Protein AF-A0A4R2JDY3-F1 (afdb_monomer)

Foldseek 3Di:
DADPVRDDDLAPDDVQFGFRDQAPVNFWTFTWGDDPFWIKGFTAGPVGNPDTPWIFTQGGDDPVRVVQSSVQSNPDRPDPPDDTPDTQATPPPRDGDDD

Secondary structure (DSSP, 8-state):
---TTS---SSEEETTEEEEEE-TTSSEEEEEEEETTEEEEEEEETT-TT---EEEEEE--SHHHHHHHHHHHHHS---TT---TT-SEETTT--B---

pLDDT: mean 92.05, std 12.14, range [33.56, 98.5]

Nearest PDB structures (foldseek):
  6zg6-assembly1_A  TM=7.168E-01  e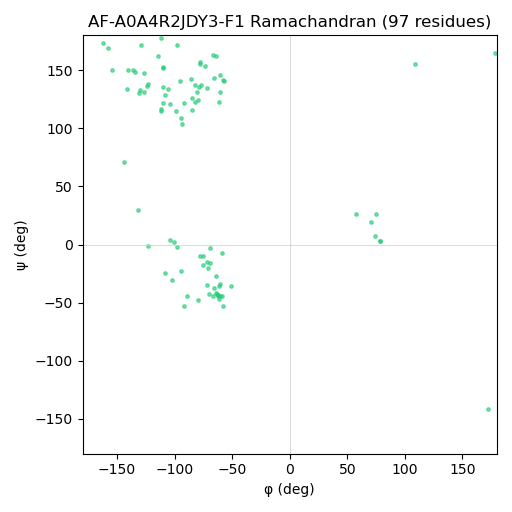=5.699E+00  Saccharomyces cerevisiae S288C
  4bzk-assembly1_A  TM=7.168E-01  e=5.699E+00  Saccharomyces cerevisiae
  4bzj-assembly1_C  TM=7.168E-01  e=5.699E+00  Saccharomyces cerevisiae

Organism: NCBI:txid1213861

Radius of gyration: 13.1 Å; Cα contacts (8 Å, |Δi|>4): 194; chains: 1; bounding box: 30×28×39 Å

Structure (mmCIF, N/CA/C/O backbone):
data_AF-A0A4R2JDY3-F1
#
_entry.id   AF-A0A4R2JDY3-F1
#
loop_
_atom_site.group_PDB
_atom_site.id
_atom_site.type_symbol
_atom_site.label_atom_id
_atom_site.label_alt_id
_atom_site.label_comp_id
_atom_site.label_asym_id
_atom_site.label_entity_id
_atom_site.label_seq_id
_atom_site.pdbx_PDB_ins_code
_atom_site.Cartn_x
_atom_site.Cartn_y
_atom_site.Cartn_z
_atom_site.occupancy
_atom_site.B_iso_or_equiv
_atom_site.auth_seq_id
_atom_site.auth_comp_id
_atom_site.auth_asym_id
_atom_site.auth_atom_id
_atom_site.pdbx_PDB_model_num
ATOM 1 N N . MET A 1 1 ? 3.031 15.584 11.011 1.00 50.09 1 MET A N 1
ATOM 2 C CA . MET A 1 1 ? 2.537 14.957 12.255 1.00 50.09 1 MET A CA 1
ATOM 3 C C . MET A 1 1 ? 3.768 14.711 13.111 1.00 50.09 1 MET A C 1
ATOM 5 O O . MET A 1 1 ? 4.670 14.029 12.645 1.00 50.09 1 MET A O 1
ATOM 9 N N . THR A 1 2 ? 3.885 15.385 14.250 1.00 33.56 2 THR A N 1
ATOM 10 C CA . THR A 1 2 ? 5.126 15.443 15.042 1.00 33.56 2 THR A CA 1
ATOM 11 C C . THR A 1 2 ? 4.928 14.609 16.298 1.00 33.56 2 THR A C 1
ATOM 13 O O . THR A 1 2 ? 3.930 14.814 16.991 1.00 33.56 2 THR A O 1
ATOM 16 N N . THR A 1 3 ? 5.834 13.678 16.599 1.00 51.38 3 THR A N 1
ATOM 17 C CA . THR A 1 3 ? 5.871 13.068 17.931 1.00 51.38 3 THR A CA 1
ATOM 18 C C . THR A 1 3 ? 6.546 14.026 18.909 1.00 51.38 3 THR A C 1
ATOM 20 O O . THR A 1 3 ? 7.305 14.916 18.525 1.00 51.38 3 THR A O 1
ATOM 23 N N . THR A 1 4 ? 6.221 13.879 20.190 1.00 53.75 4 THR A N 1
ATOM 24 C CA . THR A 1 4 ? 6.584 14.782 21.298 1.00 53.75 4 THR A CA 1
ATOM 25 C C . THR A 1 4 ? 8.101 14.972 21.498 1.00 53.75 4 THR A C 1
ATOM 27 O O . THR A 1 4 ? 8.515 15.828 22.271 1.00 53.75 4 THR A O 1
ATOM 30 N N . ASP A 1 5 ? 8.935 14.214 20.788 1.00 72.81 5 ASP A N 1
ATOM 31 C CA . ASP A 1 5 ? 10.401 14.242 20.820 1.00 72.81 5 ASP A CA 1
ATOM 32 C C . ASP A 1 5 ? 11.048 14.937 19.604 1.00 72.81 5 ASP A C 1
ATOM 34 O O . ASP A 1 5 ? 12.272 14.960 19.480 1.00 72.81 5 ASP A O 1
ATOM 38 N N . GLY A 1 6 ? 10.251 15.507 18.694 1.00 57.50 6 GLY A N 1
ATOM 39 C CA . GLY A 1 6 ? 10.758 16.184 17.499 1.00 57.50 6 GLY A CA 1
ATOM 40 C C . GLY A 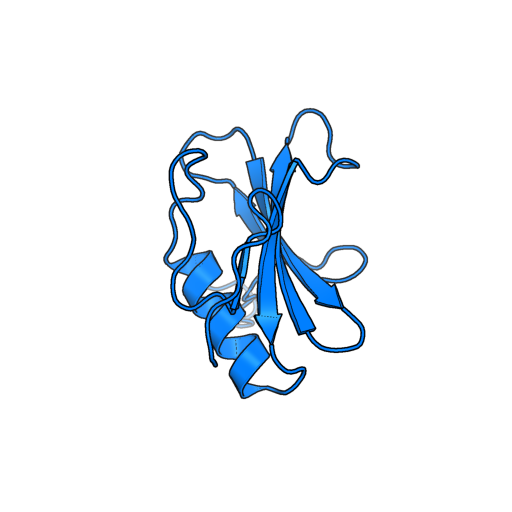1 6 ? 11.184 15.242 16.371 1.00 57.50 6 GLY A C 1
ATOM 41 O O . GLY A 1 6 ? 11.627 15.726 15.329 1.00 57.50 6 GLY A O 1
ATOM 42 N N . THR A 1 7 ? 11.009 13.923 16.517 1.00 59.59 7 THR A N 1
ATOM 43 C CA . THR A 1 7 ? 11.093 13.022 15.364 1.00 59.59 7 THR A CA 1
ATOM 44 C C . THR A 1 7 ? 9.795 13.077 14.556 1.00 59.59 7 THR A C 1
ATOM 46 O O . THR A 1 7 ? 8.682 13.119 15.079 1.00 59.59 7 THR A O 1
ATOM 49 N N . MET A 1 8 ? 9.923 13.150 13.232 1.00 59.56 8 MET A N 1
ATOM 50 C CA . MET A 1 8 ? 8.785 13.006 12.332 1.00 59.56 8 MET A CA 1
ATOM 51 C C . MET A 1 8 ? 8.725 11.548 11.896 1.00 59.56 8 MET A C 1
ATOM 53 O O . MET A 1 8 ? 9.574 11.087 11.134 1.00 59.56 8 MET A O 1
ATOM 57 N N . THR A 1 9 ? 7.729 10.814 12.380 1.00 69.44 9 THR A N 1
ATOM 58 C CA . THR A 1 9 ? 7.463 9.455 11.910 1.00 69.44 9 THR A CA 1
ATOM 59 C C . THR A 1 9 ? 6.593 9.527 10.657 1.00 69.44 9 THR A C 1
ATOM 61 O O . THR A 1 9 ? 5.470 10.023 10.675 1.00 69.44 9 THR A O 1
ATOM 64 N N . ILE A 1 10 ? 7.140 9.067 9.530 1.00 80.00 10 ILE A N 1
ATOM 65 C CA . ILE A 1 10 ? 6.436 9.006 8.234 1.00 80.00 10 ILE A CA 1
ATOM 66 C C . ILE A 1 10 ? 5.464 7.816 8.138 1.00 80.00 10 ILE A C 1
ATOM 68 O O . ILE A 1 10 ? 4.668 7.750 7.203 1.00 80.00 10 ILE A O 1
ATOM 72 N N . GLY A 1 11 ? 5.533 6.901 9.109 1.00 89.12 11 GLY A N 1
ATOM 73 C CA . GLY A 1 11 ? 4.686 5.726 9.296 1.00 89.12 11 GLY A CA 1
ATOM 74 C C . GLY A 1 11 ? 5.136 4.925 10.527 1.00 89.12 11 GLY A C 1
ATOM 75 O O . GLY A 1 11 ? 6.236 5.133 11.046 1.00 89.12 11 GLY A O 1
ATOM 76 N N . THR A 1 12 ? 4.294 4.013 11.009 1.00 93.31 12 THR A N 1
ATOM 77 C CA . THR A 1 12 ? 4.618 3.060 12.082 1.00 93.31 12 THR A CA 1
ATOM 78 C C . THR A 1 12 ? 5.303 1.828 11.485 1.00 93.31 12 THR A C 1
ATOM 80 O O . THR A 1 12 ? 4.728 1.226 10.584 1.00 93.31 12 THR A O 1
ATOM 83 N N . PRO A 1 13 ? 6.494 1.409 11.946 1.00 94.25 13 PRO A N 1
ATOM 84 C CA . PRO A 1 13 ? 7.150 0.210 11.421 1.00 94.25 13 PRO A CA 1
ATOM 85 C C . PRO A 1 13 ? 6.279 -1.052 11.540 1.00 94.25 13 PRO A C 1
ATOM 87 O O . PRO A 1 13 ? 5.616 -1.264 12.557 1.00 94.25 13 PRO A O 1
ATOM 90 N N . THR A 1 14 ? 6.317 -1.902 10.517 1.00 92.06 14 THR A N 1
ATOM 91 C CA . THR A 1 14 ? 5.696 -3.235 10.475 1.00 92.06 14 THR A CA 1
ATOM 92 C C . THR A 1 14 ? 6.725 -4.269 10.028 1.00 92.06 14 THR A C 1
ATOM 94 O O . THR A 1 14 ? 7.822 -3.915 9.592 1.00 92.06 14 THR A O 1
ATOM 97 N N . ASP A 1 15 ? 6.378 -5.556 10.090 1.00 90.75 15 ASP A N 1
ATOM 98 C CA . ASP A 1 15 ? 7.204 -6.571 9.437 1.00 90.75 15 ASP A CA 1
ATOM 99 C C . ASP A 1 15 ? 7.237 -6.304 7.922 1.00 90.75 15 ASP A C 1
ATOM 101 O O . ASP A 1 15 ? 6.196 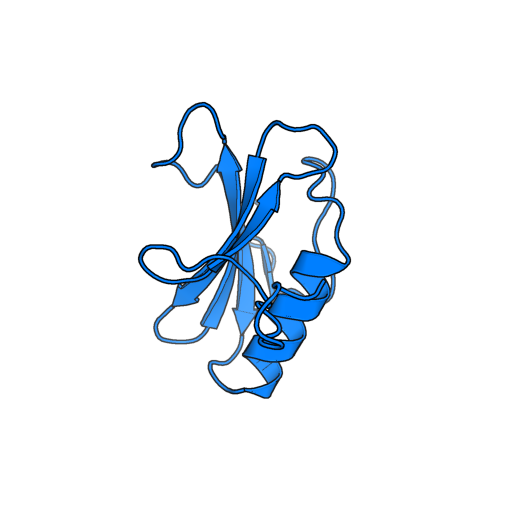-6.161 7.277 1.00 90.75 15 ASP A O 1
ATOM 105 N N . GLY A 1 16 ? 8.439 -6.127 7.375 1.00 91.50 16 GLY A N 1
ATOM 106 C CA . GLY A 1 16 ? 8.658 -5.817 5.961 1.00 91.50 16 GLY A CA 1
ATOM 107 C C . GLY A 1 16 ? 8.319 -4.392 5.498 1.00 91.50 16 GLY A C 1
ATOM 108 O O . GLY A 1 16 ? 8.369 -4.148 4.291 1.00 91.50 16 GLY A O 1
ATOM 109 N N . GLY A 1 17 ? 7.990 -3.437 6.380 1.00 95.19 17 GLY A N 1
ATOM 110 C CA . GLY A 1 17 ? 7.645 -2.089 5.917 1.00 95.19 17 GLY A CA 1
ATOM 111 C C . GLY A 1 17 ? 7.109 -1.111 6.962 1.00 95.19 17 GLY A C 1
ATOM 112 O O . GLY A 1 17 ? 7.600 -1.049 8.090 1.00 95.19 17 GLY A O 1
ATOM 113 N N . TRP A 1 18 ? 6.126 -0.305 6.552 1.00 96.81 18 TRP A N 1
ATOM 114 C CA . TRP A 1 18 ? 5.531 0.753 7.368 1.00 96.81 18 TRP A CA 1
ATOM 115 C C . TRP A 1 18 ? 4.025 0.854 7.171 1.00 96.81 18 TRP A C 1
ATOM 117 O O . TRP A 1 18 ? 3.537 0.960 6.051 1.00 96.81 18 TRP A O 1
ATOM 127 N N . ARG A 1 19 ? 3.295 0.959 8.272 1.00 96.81 19 ARG A N 1
ATOM 128 C CA . ARG A 1 19 ? 1.904 1.388 8.304 1.00 96.81 19 ARG A CA 1
ATOM 129 C C . ARG A 1 19 ? 1.808 2.897 8.220 1.00 96.81 19 ARG A C 1
ATOM 131 O O . ARG A 1 19 ? 2.368 3.600 9.057 1.00 96.81 19 ARG A O 1
ATOM 138 N N . ILE A 1 20 ? 1.071 3.393 7.239 1.00 96.69 20 ILE A N 1
ATOM 139 C CA . ILE A 1 20 ? 0.956 4.828 6.977 1.00 96.69 20 ILE A CA 1
ATOM 140 C C . ILE A 1 20 ? -0.240 5.406 7.716 1.00 96.69 20 ILE A C 1
ATOM 142 O O . ILE A 1 20 ? -0.104 6.370 8.468 1.00 96.69 20 ILE A O 1
ATOM 146 N N . LYS A 1 21 ? -1.409 4.792 7.525 1.00 96.06 21 LYS A N 1
ATOM 147 C CA . LYS A 1 21 ? -2.662 5.210 8.153 1.00 96.06 21 LYS A CA 1
ATOM 148 C C . LYS A 1 21 ? -3.704 4.100 8.111 1.00 96.06 21 LYS A C 1
ATOM 150 O O . LYS A 1 21 ? -3.513 3.062 7.482 1.00 96.06 21 LYS A O 1
ATOM 155 N N . THR A 1 22 ? -4.817 4.345 8.785 1.00 97.44 22 THR A N 1
ATOM 156 C CA . THR A 1 22 ? -6.072 3.649 8.484 1.00 97.44 22 THR A CA 1
ATOM 157 C C . THR A 1 22 ? -6.761 4.411 7.354 1.00 97.44 22 THR A C 1
ATOM 159 O O . THR A 1 22 ? -6.666 5.638 7.328 1.00 97.44 22 THR A O 1
ATOM 162 N N . ASN A 1 23 ? -7.402 3.712 6.417 1.00 96.75 23 ASN A N 1
ATOM 163 C CA . ASN A 1 23 ? -8.188 4.366 5.373 1.00 96.75 23 ASN A CA 1
ATOM 164 C C . ASN A 1 23 ? -9.387 5.123 5.965 1.00 96.75 23 ASN A C 1
ATOM 166 O O . ASN A 1 23 ? -9.810 4.854 7.091 1.00 96.75 23 ASN A O 1
ATOM 170 N N . ASP A 1 24 ? -9.964 6.040 5.193 1.00 96.25 24 ASP A N 1
ATOM 171 C CA . ASP A 1 24 ? -11.010 6.944 5.696 1.00 96.25 24 ASP A CA 1
ATOM 172 C C . ASP A 1 24 ? -12.288 6.199 6.123 1.00 96.25 24 ASP A C 1
ATOM 174 O O . ASP A 1 24 ? -12.998 6.620 7.035 1.00 96.25 24 ASP A O 1
ATOM 178 N N . ALA A 1 25 ? -12.547 5.035 5.520 1.00 95.81 25 ALA A N 1
ATOM 179 C CA . ALA A 1 25 ? -13.647 4.150 5.897 1.00 95.81 25 ALA A CA 1
ATOM 180 C C . ALA A 1 25 ? -13.400 3.359 7.199 1.00 95.81 25 ALA A C 1
ATOM 182 O O . ALA A 1 25 ? -14.309 2.684 7.679 1.00 95.81 25 ALA A O 1
ATOM 183 N N . GLY A 1 26 ? -12.186 3.379 7.757 1.00 97.31 26 GLY A N 1
ATOM 184 C CA . GLY A 1 26 ? -11.856 2.673 8.996 1.00 97.31 26 GLY A CA 1
ATOM 185 C C . GLY A 1 26 ? -11.807 1.147 8.868 1.00 97.31 26 GLY A C 1
ATOM 186 O O . GLY A 1 26 ? -11.936 0.449 9.869 1.00 97.31 26 GLY A O 1
ATOM 187 N N . THR A 1 27 ? -11.662 0.610 7.655 1.00 97.69 27 THR A N 1
ATOM 188 C CA . THR A 1 27 ? -11.757 -0.838 7.383 1.00 97.69 27 THR A CA 1
ATOM 189 C C . THR A 1 27 ? -10.417 -1.485 7.056 1.00 97.69 27 THR A C 1
ATOM 191 O O . THR A 1 27 ? -10.258 -2.691 7.257 1.00 97.69 27 THR A O 1
ATOM 194 N N . HIS A 1 28 ? -9.456 -0.700 6.567 1.00 98.12 28 HIS A N 1
ATOM 195 C CA . HIS A 1 28 ? -8.164 -1.189 6.099 1.00 98.12 28 HIS A CA 1
ATOM 196 C C . HIS A 1 28 ? -7.023 -0.329 6.623 1.00 98.12 28 HIS A C 1
ATOM 198 O O . HIS A 1 28 ? -7.144 0.888 6.763 1.00 98.12 28 HIS A O 1
ATOM 204 N N . TYR A 1 29 ? -5.884 -0.968 6.842 1.00 97.50 29 TYR A N 1
ATOM 205 C CA . TYR A 1 29 ? -4.614 -0.271 6.932 1.00 97.50 29 TYR A CA 1
ATOM 206 C C . TYR A 1 29 ? -4.066 -0.010 5.532 1.00 97.50 29 TYR A C 1
ATOM 208 O O . TYR A 1 29 ? -4.114 -0.892 4.674 1.00 97.50 29 TYR A O 1
ATOM 216 N N . VAL A 1 30 ? -3.540 1.196 5.327 1.00 97.88 30 VAL A N 1
ATOM 217 C CA . VAL A 1 30 ? -2.705 1.552 4.180 1.00 97.88 30 VAL A CA 1
ATOM 218 C C . VAL A 1 30 ? -1.260 1.352 4.620 1.00 97.88 30 VAL A C 1
ATOM 220 O O . VAL A 1 30 ? -0.722 2.164 5.379 1.00 97.88 30 VAL A O 1
ATOM 223 N N . ASP A 1 31 ? -0.646 0.260 4.176 1.00 97.56 31 ASP A N 1
ATOM 224 C CA . ASP A 1 31 ? 0.740 -0.077 4.504 1.00 97.56 31 ASP A CA 1
ATOM 225 C C . ASP A 1 31 ? 1.629 0.064 3.253 1.00 97.56 31 ASP A C 1
ATOM 227 O O . ASP A 1 31 ? 1.173 -0.080 2.118 1.00 97.56 31 ASP A O 1
ATOM 231 N N . ILE A 1 32 ? 2.916 0.342 3.453 1.00 97.81 32 ILE A N 1
ATOM 232 C CA . ILE A 1 32 ? 3.963 0.271 2.434 1.00 97.81 32 ILE A CA 1
ATOM 233 C C . ILE A 1 32 ? 4.872 -0.898 2.773 1.00 97.81 32 ILE A C 1
ATOM 235 O O . ILE A 1 32 ? 5.491 -0.896 3.833 1.00 97.81 32 ILE A O 1
ATOM 239 N N . LEU A 1 33 ? 5.007 -1.858 1.861 1.00 97.25 33 LEU A N 1
ATOM 240 C CA . LEU A 1 33 ? 5.928 -2.984 2.000 1.00 97.25 33 LEU A CA 1
ATOM 241 C C . LEU A 1 33 ? 7.141 -2.816 1.086 1.00 97.25 33 LEU A C 1
ATOM 243 O O . LEU A 1 33 ? 7.008 -2.521 -0.107 1.00 97.25 33 LEU A O 1
ATOM 247 N N . ALA A 1 34 ? 8.326 -3.050 1.644 1.00 97.06 34 ALA A N 1
ATOM 248 C CA . ALA A 1 34 ? 9.570 -3.144 0.901 1.00 97.06 34 ALA A CA 1
ATOM 249 C C . ALA A 1 34 ? 9.717 -4.552 0.312 1.00 97.06 34 ALA A C 1
ATOM 251 O O . ALA A 1 34 ? 9.697 -5.553 1.024 1.00 97.06 34 ALA A O 1
ATOM 252 N N . MET A 1 35 ? 9.869 -4.628 -1.006 1.00 96.00 35 MET A N 1
ATOM 253 C CA . MET A 1 35 ? 10.103 -5.869 -1.744 1.00 96.00 35 MET A CA 1
ATOM 254 C C . MET A 1 35 ? 11.495 -5.829 -2.365 1.00 96.00 35 MET A C 1
ATOM 256 O O . MET A 1 35 ? 12.046 -4.755 -2.555 1.00 96.00 35 MET A O 1
ATOM 260 N N . ILE A 1 36 ? 12.042 -6.978 -2.763 1.00 94.75 36 ILE A N 1
ATOM 261 C CA . ILE A 1 36 ? 13.428 -7.088 -3.265 1.00 94.75 36 ILE A CA 1
ATOM 262 C C . ILE A 1 36 ? 13.761 -6.068 -4.377 1.00 94.75 36 ILE A C 1
ATOM 264 O O . ILE A 1 36 ? 14.876 -5.559 -4.419 1.00 94.75 36 ILE A O 1
ATOM 268 N N . TYR A 1 37 ? 12.808 -5.748 -5.262 1.00 94.12 37 TYR A N 1
ATOM 269 C CA . TYR A 1 37 ? 13.037 -4.870 -6.424 1.00 94.12 37 TYR A CA 1
ATOM 270 C C . TYR A 1 37 ? 12.128 -3.640 -6.489 1.00 94.12 37 TYR A C 1
ATOM 272 O O . TYR A 1 37 ? 12.188 -2.879 -7.455 1.00 94.12 37 TYR A O 1
ATOM 280 N N . ASN A 1 38 ? 11.211 -3.488 -5.534 1.00 97.06 38 ASN A N 1
ATOM 281 C CA . ASN A 1 38 ? 10.120 -2.530 -5.657 1.00 97.06 38 ASN A CA 1
ATOM 282 C C . ASN A 1 38 ? 9.553 -2.147 -4.281 1.00 97.06 38 ASN A C 1
ATOM 284 O O . ASN A 1 38 ? 9.845 -2.808 -3.284 1.00 97.06 38 ASN A O 1
ATOM 288 N N . TYR A 1 39 ? 8.705 -1.126 -4.229 1.00 98.25 39 TYR A N 1
ATOM 289 C CA . TYR A 1 39 ? 7.851 -0.861 -3.065 1.00 98.25 39 TYR A CA 1
ATOM 290 C C . TYR A 1 39 ? 6.394 -1.143 -3.417 1.00 98.25 39 TYR A C 1
ATOM 292 O O . TYR A 1 39 ? 6.009 -1.070 -4.588 1.00 98.25 39 TYR A O 1
ATOM 300 N N . ARG A 1 40 ? 5.577 -1.521 -2.431 1.00 98.00 40 ARG A N 1
ATOM 301 C CA . ARG A 1 40 ? 4.139 -1.738 -2.631 1.00 98.00 40 ARG A CA 1
ATOM 302 C C . ARG A 1 40 ? 3.331 -0.942 -1.636 1.00 98.00 40 ARG A C 1
ATOM 304 O O . ARG A 1 40 ? 3.585 -1.076 -0.450 1.00 98.00 40 ARG A O 1
ATOM 311 N N . ILE A 1 41 ? 2.324 -0.218 -2.109 1.00 98.38 41 ILE A N 1
ATOM 312 C CA . ILE A 1 41 ? 1.199 0.162 -1.252 1.00 98.38 41 ILE A CA 1
ATOM 313 C C . ILE A 1 41 ? 0.277 -1.046 -1.181 1.00 98.38 41 ILE A C 1
ATOM 315 O O . IL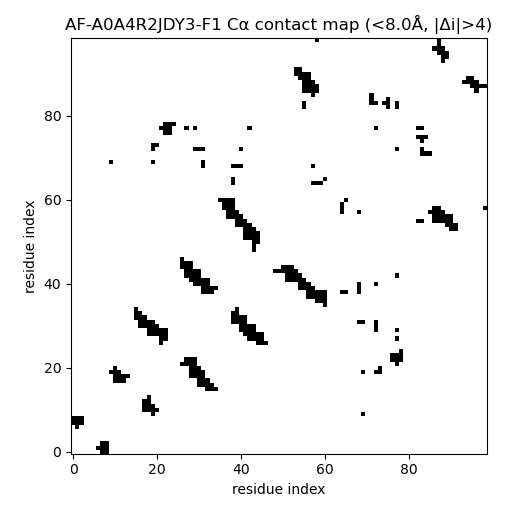E A 1 41 ? -0.042 -1.623 -2.221 1.00 98.38 41 ILE A O 1
ATOM 319 N N . VAL A 1 42 ? -0.132 -1.438 0.020 1.00 97.94 42 VAL A N 1
ATOM 320 C CA . VAL A 1 42 ? -1.048 -2.552 0.260 1.00 97.94 42 VAL A CA 1
ATOM 321 C C . VAL A 1 42 ? -2.226 -2.096 1.114 1.00 97.94 42 VAL A C 1
ATOM 323 O O . VAL A 1 42 ? -2.078 -1.230 1.978 1.00 97.94 42 VAL A O 1
ATOM 326 N N . LEU A 1 43 ? -3.389 -2.700 0.875 1.00 97.94 43 LEU A N 1
ATOM 327 C CA . LEU A 1 43 ? -4.525 -2.630 1.782 1.00 97.94 43 LEU A CA 1
ATOM 328 C C . LEU A 1 43 ? -4.653 -3.945 2.544 1.00 97.94 43 LEU A C 1
ATOM 330 O O . LEU A 1 43 ? -4.849 -5.013 1.954 1.00 97.94 43 LEU A O 1
ATOM 334 N N . THR A 1 44 ? -4.577 -3.828 3.864 1.00 96.81 44 THR A N 1
ATOM 335 C CA . THR A 1 44 ? -4.693 -4.935 4.814 1.00 96.81 44 THR A CA 1
ATOM 336 C C . THR A 1 44 ? -5.997 -4.757 5.596 1.00 96.81 44 THR A C 1
ATOM 338 O O . THR A 1 44 ? -6.120 -3.758 6.313 1.00 96.81 44 THR A O 1
ATOM 341 N N . PRO A 1 45 ? -6.983 -5.667 5.504 1.00 97.25 45 PRO A N 1
ATOM 342 C CA . PRO A 1 45 ? -8.207 -5.560 6.291 1.00 97.25 45 PRO A CA 1
ATOM 343 C C . PRO A 1 45 ? -7.892 -5.586 7.788 1.00 97.25 45 PRO A C 1
ATOM 345 O O . PRO A 1 45 ? -7.199 -6.482 8.269 1.00 97.25 45 PRO A O 1
ATOM 348 N N . ILE A 1 46 ? -8.445 -4.648 8.560 1.00 96.94 46 ILE A N 1
ATOM 349 C CA . ILE A 1 46 ? -8.202 -4.586 10.015 1.00 96.94 46 ILE A CA 1
ATOM 350 C C . ILE A 1 46 ? -8.699 -5.860 10.709 1.00 96.94 46 ILE A C 1
ATOM 352 O O . ILE A 1 46 ? -8.068 -6.356 11.640 1.00 96.94 46 ILE A O 1
ATOM 356 N N . ALA A 1 47 ? -9.808 -6.423 10.223 1.00 97.38 47 ALA A N 1
ATOM 357 C CA . ALA A 1 47 ? -10.376 -7.667 10.734 1.00 97.38 47 ALA A CA 1
ATOM 358 C C . ALA A 1 47 ? -9.516 -8.911 10.427 1.00 97.38 47 ALA A C 1
ATOM 360 O O . ALA A 1 47 ? -9.720 -9.954 11.045 1.00 97.38 47 ALA A O 1
ATOM 361 N N . ALA A 1 48 ? -8.568 -8.818 9.487 1.00 95.56 48 ALA A N 1
ATOM 362 C CA . ALA A 1 48 ? -7.712 -9.922 9.058 1.00 95.56 48 ALA A CA 1
ATOM 363 C C . ALA A 1 48 ? -6.285 -9.423 8.740 1.00 95.56 48 ALA A C 1
ATOM 365 O O . ALA A 1 48 ? -5.871 -9.426 7.580 1.00 95.56 48 ALA A O 1
ATOM 366 N N . PRO A 1 49 ? -5.497 -9.028 9.759 1.00 89.44 49 PRO A N 1
ATOM 367 C CA . PRO A 1 49 ? -4.235 -8.301 9.582 1.00 89.44 49 PRO A CA 1
ATOM 368 C C . PRO A 1 49 ? -3.091 -9.118 8.959 1.00 89.44 49 PRO A C 1
ATOM 370 O O . PRO A 1 49 ? -2.005 -8.587 8.750 1.00 89.44 49 PRO A O 1
ATOM 373 N N . LEU A 1 50 ? -3.315 -10.406 8.687 1.00 89.38 50 LEU A N 1
ATOM 374 C CA . LEU A 1 50 ? -2.369 -11.291 8.001 1.00 89.38 50 LEU A CA 1
ATOM 375 C C . LEU A 1 50 ? -2.666 -11.432 6.500 1.00 89.38 50 LEU A C 1
ATOM 377 O O . LEU A 1 50 ? -1.948 -12.148 5.805 1.00 89.38 50 LEU A O 1
ATOM 381 N N . LEU A 1 51 ? -3.730 -10.797 6.002 1.00 93.56 51 LEU A N 1
ATOM 382 C CA . LEU A 1 51 ? -4.143 -10.871 4.605 1.00 93.56 51 LEU A CA 1
ATOM 383 C C . LEU A 1 51 ? -3.908 -9.539 3.900 1.00 93.56 51 LEU A C 1
ATOM 385 O O . LEU A 1 51 ? -4.266 -8.482 4.408 1.00 93.56 51 LEU A O 1
ATOM 389 N N . ILE A 1 52 ? -3.360 -9.615 2.691 1.00 93.62 52 ILE A N 1
ATOM 390 C CA . ILE A 1 52 ? -3.299 -8.487 1.763 1.00 93.62 52 ILE A CA 1
ATOM 391 C C . ILE A 1 52 ? -4.447 -8.669 0.776 1.00 93.62 52 ILE A C 1
ATOM 393 O O . ILE A 1 52 ? -4.444 -9.635 0.014 1.00 93.62 52 ILE A O 1
ATOM 397 N N . ASP A 1 53 ? -5.419 -7.757 0.800 1.00 91.31 53 ASP A N 1
ATOM 398 C CA . ASP A 1 53 ? -6.53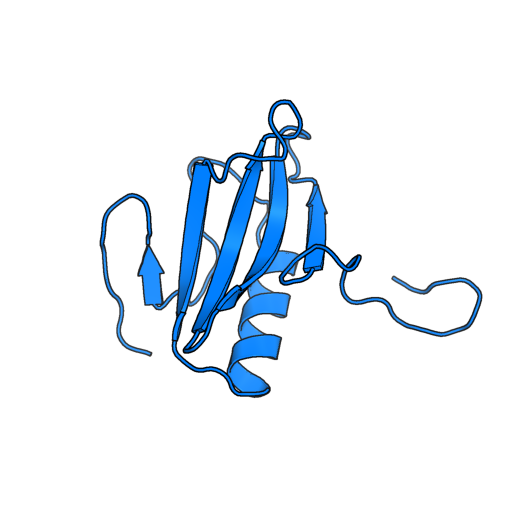6 -7.761 -0.155 1.00 91.31 53 ASP A CA 1
ATOM 399 C C . ASP A 1 53 ? -6.089 -7.157 -1.491 1.00 91.31 53 ASP A C 1
ATOM 401 O O . ASP A 1 53 ? -6.281 -7.720 -2.569 1.00 91.31 53 ASP A O 1
ATOM 405 N N . ARG A 1 54 ? -5.429 -5.996 -1.416 1.00 96.56 54 ARG A N 1
ATOM 406 C CA . ARG A 1 54 ? -5.047 -5.195 -2.584 1.00 96.56 54 ARG A CA 1
ATOM 407 C C . ARG A 1 54 ? -3.633 -4.678 -2.451 1.00 96.56 54 ARG A C 1
ATOM 409 O O . ARG A 1 54 ? -3.143 -4.443 -1.351 1.00 96.56 54 ARG A O 1
ATOM 416 N N . PHE A 1 55 ? -2.983 -4.494 -3.588 1.00 97.81 55 PHE A N 1
ATOM 417 C CA . PHE A 1 55 ? -1.655 -3.920 -3.680 1.00 97.81 55 PHE A CA 1
ATOM 418 C C . PHE A 1 55 ? -1.379 -3.247 -5.024 1.00 97.81 55 PHE A C 1
ATOM 420 O O . PHE A 1 55 ? -1.856 -3.698 -6.071 1.00 97.81 55 PHE A O 1
ATOM 427 N N . TRP A 1 56 ? -0.520 -2.232 -4.975 1.00 98.50 56 TRP A N 1
ATOM 428 C CA . TRP A 1 56 ? 0.021 -1.510 -6.122 1.00 98.50 56 TRP A CA 1
ATOM 429 C C . TRP A 1 56 ? 1.534 -1.397 -5.993 1.00 98.50 56 TRP A C 1
ATOM 431 O O . TRP A 1 56 ? 2.044 -1.016 -4.940 1.00 98.50 56 TRP A O 1
ATOM 441 N N . CYS A 1 57 ? 2.263 -1.744 -7.050 1.00 98.06 57 CYS A N 1
ATOM 442 C CA . CYS A 1 57 ? 3.722 -1.721 -7.065 1.00 98.06 57 CYS A CA 1
ATOM 443 C C . CYS A 1 57 ? 4.260 -0.420 -7.656 1.00 98.06 57 CYS A C 1
ATOM 445 O O . CYS A 1 57 ? 3.787 0.021 -8.698 1.00 98.06 57 CYS A O 1
ATOM 447 N N . TYR A 1 58 ? 5.331 0.088 -7.059 1.00 98.19 58 TYR A N 1
ATOM 448 C CA . TYR A 1 58 ? 6.160 1.186 -7.544 1.00 98.19 58 TYR A CA 1
ATOM 449 C C . TYR A 1 58 ? 7.519 0.599 -7.917 1.00 98.19 58 TYR A C 1
ATOM 451 O O . TYR A 1 58 ? 8.201 0.039 -7.056 1.00 98.19 58 TYR A O 1
ATOM 459 N N . ALA A 1 59 ? 7.864 0.637 -9.203 1.00 96.88 59 ALA A N 1
ATOM 460 C CA . AL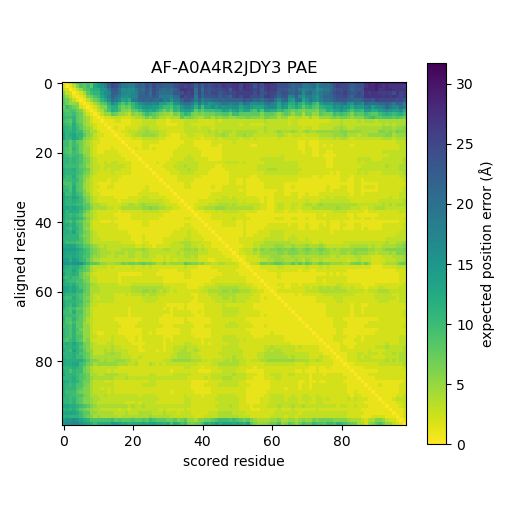A A 1 59 ? 9.076 0.033 -9.741 1.00 96.88 59 ALA A CA 1
ATOM 461 C C . ALA A 1 59 ? 10.318 0.827 -9.313 1.00 96.88 59 ALA A C 1
ATOM 463 O O . ALA A 1 59 ? 10.325 2.054 -9.398 1.00 96.88 59 ALA A O 1
ATOM 464 N N . GLY A 1 60 ? 11.360 0.112 -8.878 1.00 95.81 60 GLY A N 1
ATOM 465 C CA . GLY A 1 60 ? 12.578 0.696 -8.319 1.00 95.81 60 GLY A CA 1
ATOM 466 C C . GLY A 1 60 ? 12.695 0.477 -6.810 1.00 95.81 60 GLY A C 1
ATOM 467 O O . GLY A 1 60 ? 11.710 0.273 -6.104 1.00 95.81 60 GLY A O 1
ATOM 468 N N . HIS A 1 61 ? 13.924 0.499 -6.303 1.00 95.75 61 HIS A N 1
ATOM 469 C CA . HIS A 1 61 ? 14.214 0.300 -4.878 1.00 95.75 61 HIS A CA 1
ATOM 470 C C . HIS A 1 61 ? 15.165 1.378 -4.338 1.00 95.75 61 HIS A C 1
ATOM 472 O O . HIS A 1 61 ? 15.984 1.138 -3.454 1.00 95.75 61 HIS A O 1
ATOM 478 N N . ASP A 1 62 ? 15.099 2.568 -4.931 1.00 96.19 62 ASP A N 1
ATOM 479 C CA . ASP A 1 62 ? 15.877 3.729 -4.519 1.00 96.19 62 ASP A CA 1
ATOM 480 C C . ASP A 1 62 ? 15.064 4.667 -3.613 1.00 96.19 62 ASP A C 1
ATOM 482 O O . ASP A 1 62 ? 13.851 4.525 -3.426 1.00 96.19 62 ASP A O 1
ATOM 486 N N . LEU A 1 63 ? 15.752 5.661 -3.046 1.00 94.69 63 LEU A N 1
ATOM 487 C CA . LEU A 1 63 ? 15.134 6.652 -2.169 1.00 94.69 63 LEU A CA 1
ATOM 488 C C . LEU A 1 63 ? 14.033 7.455 -2.879 1.00 94.69 63 LEU A C 1
ATOM 490 O O . LEU A 1 63 ? 13.048 7.817 -2.241 1.00 94.69 63 LEU A O 1
ATOM 494 N N . GLN A 1 64 ? 14.162 7.727 -4.181 1.00 96.00 64 GLN A N 1
ATOM 495 C CA . GLN A 1 64 ? 13.129 8.460 -4.919 1.00 96.00 64 GLN A CA 1
ATOM 496 C C . GLN A 1 64 ? 11.837 7.650 -5.031 1.00 96.00 64 GLN A C 1
ATOM 498 O O . GLN A 1 64 ? 10.754 8.178 -4.782 1.00 96.00 64 GLN A O 1
ATOM 503 N N . THR A 1 65 ? 11.948 6.362 -5.349 1.00 96.88 65 THR A N 1
ATOM 504 C CA . THR A 1 65 ? 10.811 5.444 -5.428 1.00 96.88 65 THR A CA 1
ATOM 505 C C . THR A 1 65 ? 10.162 5.286 -4.061 1.00 96.88 65 THR A C 1
ATOM 507 O O . THR A 1 65 ? 8.935 5.338 -3.956 1.00 96.88 65 THR A O 1
ATOM 510 N N . LEU A 1 66 ? 10.967 5.175 -2.999 1.00 95.75 66 LEU A N 1
ATOM 511 C CA . LEU A 1 66 ? 10.467 5.141 -1.628 1.00 95.75 66 LEU A CA 1
ATOM 512 C C . LEU A 1 66 ? 9.647 6.397 -1.308 1.00 95.75 66 LEU A C 1
ATOM 514 O O . LEU A 1 66 ? 8.491 6.290 -0.907 1.00 95.75 66 LEU A O 1
ATOM 518 N N . LEU A 1 67 ? 10.213 7.586 -1.535 1.00 95.31 67 LEU A N 1
ATOM 519 C CA . LEU A 1 67 ? 9.544 8.859 -1.255 1.00 95.31 67 LEU A CA 1
ATOM 520 C C . LEU A 1 67 ? 8.251 9.020 -2.060 1.00 95.31 67 LEU A C 1
ATOM 522 O O . LEU A 1 67 ? 7.231 9.393 -1.483 1.00 95.31 67 LEU A O 1
ATOM 526 N N . ARG A 1 68 ? 8.259 8.689 -3.358 1.00 96.12 68 ARG A N 1
ATOM 527 C CA . ARG A 1 68 ? 7.051 8.714 -4.199 1.00 96.12 68 ARG A CA 1
ATOM 528 C C . ARG A 1 68 ? 5.969 7.788 -3.645 1.00 96.12 68 ARG A C 1
ATOM 530 O O . ARG A 1 68 ? 4.820 8.202 -3.527 1.00 96.12 68 ARG A O 1
ATOM 537 N N . THR A 1 69 ? 6.348 6.577 -3.235 1.00 97.75 69 THR A N 1
ATOM 538 C CA . THR A 1 69 ? 5.418 5.602 -2.644 1.00 97.75 69 THR A CA 1
ATOM 539 C C . THR A 1 69 ? 4.806 6.138 -1.345 1.00 97.75 69 THR A C 1
ATOM 541 O O . THR A 1 69 ? 3.596 6.045 -1.149 1.00 97.75 69 THR A O 1
ATOM 544 N N . PHE A 1 70 ? 5.614 6.753 -0.474 1.00 97.06 70 PHE A N 1
ATOM 545 C CA . PHE A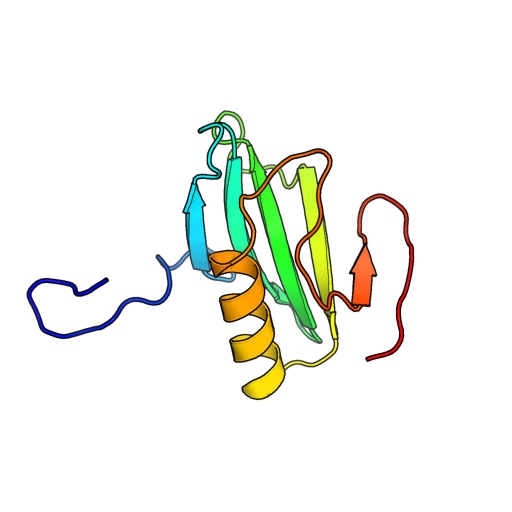 1 70 ? 5.131 7.392 0.756 1.00 97.06 70 PHE A CA 1
ATOM 546 C C . PHE A 1 70 ? 4.159 8.537 0.478 1.00 97.06 70 PHE A C 1
ATOM 548 O O . PHE A 1 70 ? 3.099 8.599 1.099 1.00 97.06 70 PHE A O 1
ATOM 555 N N . LEU A 1 71 ? 4.491 9.427 -0.457 1.00 96.25 71 LEU A N 1
ATOM 556 C CA . LEU A 1 71 ? 3.628 10.550 -0.817 1.00 96.25 71 LEU A CA 1
ATOM 557 C C . LEU A 1 71 ? 2.289 10.070 -1.384 1.00 96.25 71 LEU A C 1
ATOM 559 O O . LEU A 1 71 ? 1.245 10.561 -0.958 1.00 96.25 71 LEU A O 1
ATOM 563 N N . ALA A 1 72 ? 2.309 9.074 -2.270 1.00 97.81 72 ALA A N 1
ATOM 564 C CA . ALA A 1 72 ? 1.096 8.495 -2.833 1.00 97.81 72 ALA A CA 1
ATOM 565 C C . ALA A 1 72 ? 0.222 7.826 -1.756 1.00 97.81 72 ALA A C 1
ATOM 567 O O . ALA A 1 72 ? -0.987 8.047 -1.732 1.00 97.81 72 ALA A O 1
ATOM 568 N N . ALA A 1 73 ? 0.817 7.082 -0.817 1.00 97.44 73 ALA A N 1
ATOM 569 C CA . ALA A 1 73 ? 0.085 6.461 0.291 1.00 97.44 73 ALA A CA 1
ATOM 570 C C . ALA A 1 73 ? -0.528 7.485 1.259 1.00 97.44 73 ALA A C 1
ATOM 572 O O . ALA A 1 73 ? -1.627 7.277 1.771 1.00 97.44 73 ALA A O 1
ATOM 573 N N . HIS A 1 74 ? 0.171 8.594 1.520 1.00 95.50 74 HIS A N 1
ATOM 574 C CA . HIS A 1 74 ? -0.345 9.672 2.368 1.00 95.50 74 HIS A CA 1
ATOM 575 C C . HIS A 1 74 ? -1.487 10.433 1.692 1.00 95.50 74 HIS A C 1
ATOM 577 O O . HIS A 1 74 ? -2.492 10.717 2.348 1.00 95.50 74 HIS A O 1
ATOM 583 N N . ALA A 1 75 ? -1.348 10.737 0.399 1.00 96.06 75 ALA A N 1
ATOM 584 C CA . ALA A 1 75 ? -2.324 1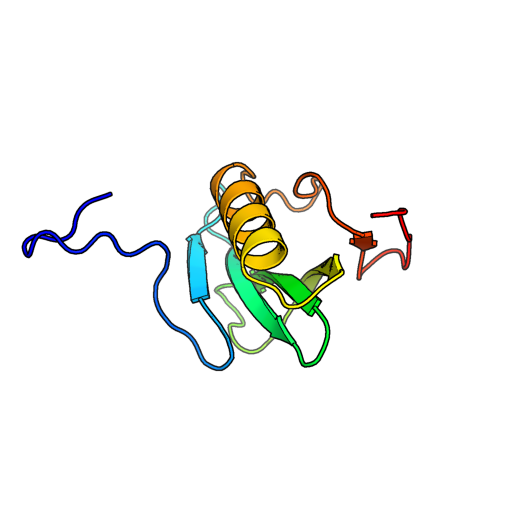1.507 -0.370 1.00 96.06 75 ALA A CA 1
ATOM 585 C C . ALA A 1 75 ? -3.612 10.728 -0.678 1.00 96.06 75 ALA A C 1
ATOM 587 O O . ALA A 1 75 ? -4.688 11.317 -0.702 1.00 96.06 75 ALA A O 1
ATOM 588 N N . TRP A 1 76 ? -3.512 9.420 -0.906 1.00 97.06 76 TRP A N 1
ATOM 589 C CA . TRP A 1 76 ? -4.654 8.577 -1.253 1.00 97.06 76 TRP A CA 1
ATOM 590 C C . TRP A 1 76 ? -5.528 8.250 -0.036 1.00 97.06 76 TRP A C 1
ATOM 592 O O . TRP A 1 76 ? -5.006 7.932 1.028 1.00 97.06 76 TRP A O 1
ATOM 602 N N . ASP A 1 77 ? -6.852 8.295 -0.170 1.00 95.31 77 ASP A N 1
ATOM 603 C CA . ASP A 1 77 ? -7.828 8.010 0.899 1.00 95.31 77 ASP A CA 1
ATOM 604 C C . ASP A 1 77 ? -7.926 6.520 1.290 1.00 95.31 77 ASP A C 1
ATOM 606 O O . ASP A 1 77 ? -8.452 6.179 2.353 1.00 95.31 77 ASP A O 1
ATOM 610 N N . GLY A 1 78 ? -7.385 5.620 0.464 1.00 95.56 78 GLY A N 1
ATOM 611 C CA . GLY A 1 78 ? -7.456 4.175 0.679 1.00 95.56 78 GLY A CA 1
ATOM 612 C C . GLY A 1 78 ? -8.832 3.579 0.362 1.00 95.56 78 GLY A C 1
ATOM 613 O O . GLY A 1 78 ? -9.206 2.564 0.964 1.00 95.56 78 GLY A O 1
ATOM 614 N N . ALA A 1 79 ? -9.607 4.215 -0.524 1.00 94.75 79 ALA A N 1
ATOM 615 C CA . ALA A 1 79 ? -10.893 3.704 -0.992 1.00 94.75 79 ALA A CA 1
ATOM 616 C C . ALA A 1 79 ? -10.741 2.404 -1.808 1.00 94.75 79 ALA A C 1
ATOM 618 O O . ALA A 1 79 ? -9.795 2.235 -2.573 1.00 94.75 79 ALA A O 1
ATOM 619 N N . LEU A 1 80 ? -11.685 1.465 -1.667 1.00 93.50 80 LEU A N 1
ATOM 620 C CA . LEU A 1 80 ? -11.608 0.146 -2.321 1.00 93.50 80 LEU A CA 1
ATOM 621 C C . LEU A 1 80 ? -11.931 0.176 -3.822 1.00 93.50 80 LEU A C 1
ATOM 623 O O . LEU A 1 80 ? -11.625 -0.774 -4.539 1.00 93.50 80 LEU A O 1
ATOM 627 N N . ASP A 1 81 ? -12.577 1.227 -4.300 1.00 93.56 81 ASP A N 1
ATOM 628 C CA . ASP A 1 81 ? -12.883 1.485 -5.708 1.00 93.56 81 ASP A CA 1
ATOM 629 C C . ASP A 1 81 ? -11.910 2.490 -6.348 1.00 93.56 81 ASP A C 1
ATOM 631 O O . ASP A 1 81 ? -12.041 2.807 -7.529 1.00 93.56 81 ASP A O 1
ATOM 635 N N . GLY A 1 82 ? -10.917 2.952 -5.583 1.00 94.25 82 GLY A N 1
ATOM 636 C CA . GLY A 1 82 ? -9.858 3.844 -6.031 1.00 94.25 82 GLY A CA 1
ATOM 637 C C . GLY A 1 82 ? -8.487 3.175 -6.064 1.00 94.25 82 GLY A C 1
ATOM 638 O O . GLY A 1 82 ? -8.299 2.016 -5.689 1.00 94.25 82 GLY A O 1
ATOM 639 N N . GLU A 1 83 ? -7.505 3.949 -6.511 1.00 97.38 83 GLU A N 1
ATOM 640 C CA . GLU A 1 83 ? -6.108 3.540 -6.598 1.00 97.38 83 GLU A CA 1
ATOM 641 C C . GLU A 1 83 ? -5.214 4.719 -6.189 1.00 97.38 83 GLU A C 1
ATOM 643 O O . GLU A 1 83 ? -5.582 5.875 -6.430 1.00 97.38 83 GLU A O 1
ATOM 648 N N . PRO A 1 84 ? -4.028 4.469 -5.611 1.00 97.50 84 PRO A N 1
ATOM 649 C CA . PRO A 1 84 ? -3.056 5.530 -5.389 1.00 97.50 84 PRO A CA 1
ATOM 650 C C . PRO A 1 84 ? -2.513 6.067 -6.729 1.00 97.50 84 PRO A C 1
ATOM 652 O O . PRO A 1 84 ? -2.642 5.428 -7.768 1.00 97.50 84 PRO A O 1
ATOM 655 N N . LEU A 1 85 ? -1.892 7.245 -6.732 1.00 96.94 85 LEU A N 1
ATOM 656 C CA . LEU A 1 85 ? -1.298 7.811 -7.953 1.00 96.94 85 LEU A CA 1
ATOM 657 C C . LEU A 1 85 ? 0.052 7.160 -8.296 1.00 96.94 85 LEU A C 1
ATOM 659 O O . LEU A 1 85 ? 0.736 6.650 -7.417 1.00 96.94 85 LEU A O 1
ATOM 663 N N . ASP A 1 86 ? 0.454 7.223 -9.568 1.00 95.69 86 ASP A N 1
ATOM 664 C CA . ASP A 1 86 ? 1.807 6.883 -10.056 1.00 95.69 86 ASP A CA 1
ATOM 665 C C . ASP A 1 86 ? 2.311 5.457 -9.760 1.00 95.69 86 ASP A C 1
ATOM 667 O O . ASP A 1 86 ? 3.521 5.205 -9.686 1.00 95.69 86 ASP A O 1
ATOM 671 N N . TRP A 1 87 ? 1.401 4.496 -9.594 1.00 98.00 87 TRP A N 1
ATOM 672 C CA . TRP A 1 87 ? 1.776 3.088 -9.526 1.00 98.00 87 TRP A CA 1
ATOM 673 C C . TRP A 1 87 ? 2.174 2.535 -10.903 1.00 98.00 87 TRP A C 1
ATOM 675 O O . TRP A 1 87 ? 1.674 2.965 -11.941 1.00 98.00 87 TRP A O 1
ATOM 685 N N . ASN A 1 88 ? 3.024 1.503 -10.903 1.00 98.12 88 ASN A N 1
ATOM 686 C CA . ASN A 1 88 ? 3.473 0.780 -12.100 1.00 98.12 88 ASN A CA 1
ATOM 687 C C . ASN A 1 88 ? 2.784 -0.568 -12.309 1.00 98.12 88 ASN A C 1
ATOM 689 O O . ASN A 1 88 ? 2.594 -0.972 -13.447 1.00 98.12 88 ASN A O 1
ATOM 693 N N . LYS A 1 89 ? 2.381 -1.266 -11.237 1.00 97.88 89 LYS A N 1
ATOM 694 C CA . LYS A 1 89 ? 1.561 -2.487 -11.345 1.00 97.88 89 LYS A CA 1
ATOM 695 C C . LYS A 1 89 ? 0.352 -2.456 -10.434 1.00 97.88 89 LYS A C 1
ATOM 697 O O . LYS A 1 89 ? 0.532 -2.260 -9.234 1.00 97.88 89 LYS A O 1
ATOM 702 N N . ASN A 1 90 ? -0.817 -2.804 -10.956 1.00 97.94 90 ASN A N 1
ATOM 703 C CA . ASN A 1 90 ? -1.981 -3.141 -10.145 1.00 97.94 90 ASN A CA 1
ATOM 704 C C . ASN A 1 90 ? -2.008 -4.660 -9.897 1.00 97.94 90 ASN A C 1
ATOM 706 O O . ASN A 1 90 ? -2.006 -5.472 -10.825 1.00 97.94 90 ASN A O 1
ATOM 710 N N . GLY A 1 91 ? -1.992 -5.059 -8.625 1.00 96.69 91 GLY A N 1
ATOM 711 C CA . GLY A 1 91 ? -1.969 -6.460 -8.210 1.00 96.69 91 GLY A CA 1
ATOM 712 C C . GLY A 1 91 ? -3.264 -7.237 -8.441 1.00 96.69 91 GLY A C 1
ATOM 713 O O . GLY A 1 91 ? -3.228 -8.463 -8.468 1.00 96.69 91 GLY A O 1
ATOM 714 N N . GLN A 1 92 ? -4.389 -6.539 -8.590 1.00 95.56 92 GLN A N 1
ATOM 715 C CA . GLN A 1 92 ? -5.724 -7.115 -8.738 1.00 95.56 92 GLN A CA 1
ATOM 716 C C . GLN A 1 92 ? -6.030 -7.373 -10.212 1.00 95.56 92 GLN A C 1
ATOM 718 O O . GLN A 1 92 ? -6.537 -8.433 -10.564 1.00 95.56 92 GLN A O 1
ATOM 723 N N . THR A 1 93 ? -5.712 -6.402 -11.072 1.00 96.62 93 THR A N 1
ATOM 724 C CA . THR A 1 93 ? -6.019 -6.464 -12.509 1.00 96.62 93 THR A CA 1
ATOM 725 C C . THR A 1 93 ? -4.862 -7.016 -13.337 1.00 96.62 93 THR A C 1
ATOM 727 O O . THR A 1 93 ? -5.072 -7.510 -14.442 1.00 96.62 93 THR A O 1
ATOM 730 N N . GLY A 1 94 ? -3.633 -6.934 -12.820 1.00 96.31 94 GLY A N 1
ATOM 731 C CA . GLY A 1 94 ? -2.419 -7.253 -13.566 1.00 96.31 94 GLY A CA 1
ATOM 732 C C . GLY A 1 94 ? -1.971 -6.152 -14.532 1.00 96.31 94 GLY A C 1
ATOM 733 O O . GLY A 1 94 ? -0.977 -6.357 -15.227 1.00 96.31 94 GLY A O 1
ATOM 734 N N . GLU A 1 95 ? -2.659 -5.004 -14.571 1.00 97.75 95 GLU A N 1
ATOM 735 C CA . GLU A 1 95 ? -2.282 -3.856 -15.401 1.00 97.75 95 GLU A CA 1
ATOM 736 C C . GLU A 1 95 ? -0.867 -3.370 -15.059 1.00 97.75 95 GLU A C 1
ATOM 738 O O . GLU A 1 95 ? -0.462 -3.343 -13.890 1.00 97.75 95 GLU A O 1
ATOM 743 N N . TRP A 1 96 ? -0.128 -2.978 -16.101 1.00 97.38 96 TRP A N 1
ATOM 744 C CA . TRP A 1 96 ? 1.210 -2.410 -16.004 1.00 97.38 96 TRP A CA 1
ATOM 745 C C . TRP A 1 96 ? 1.279 -1.040 -16.688 1.00 97.38 96 TRP A C 1
ATOM 747 O O . TRP A 1 96 ? 0.779 -0.881 -17.801 1.00 97.38 96 TRP A O 1
ATOM 757 N N . ARG A 1 97 ? 1.935 -0.079 -16.033 1.00 96.44 97 ARG A N 1
ATOM 758 C CA . ARG A 1 97 ? 2.183 1.287 -16.509 1.00 96.44 97 ARG A CA 1
ATOM 759 C C . ARG A 1 97 ? 3.683 1.564 -16.512 1.00 96.44 97 ARG A C 1
ATOM 761 O O . ARG A 1 97 ? 4.392 1.171 -15.578 1.00 96.44 97 ARG A O 1
ATOM 768 N N . GLU A 1 98 ? 4.163 2.216 -17.567 1.00 89.50 98 GLU A N 1
ATOM 769 C CA . GLU A 1 98 ? 5.572 2.607 -17.665 1.00 89.50 98 GLU A CA 1
ATOM 770 C C . GLU A 1 98 ? 5.964 3.564 -16.516 1.00 89.50 98 GLU A C 1
ATOM 772 O O . GLU A 1 98 ? 5.099 4.308 -16.044 1.00 89.50 98 GLU A O 1
ATOM 777 N N . PRO A 1 99 ? 7.210 3.493 -16.006 1.00 78.75 99 PRO A N 1
ATOM 778 C CA . PRO A 1 99 ? 7.701 4.362 -14.931 1.00 78.75 99 PRO A CA 1
ATOM 779 C C . PRO A 1 99 ? 7.849 5.835 -15.291 1.00 78.75 99 PRO A C 1
ATOM 781 O O . PRO A 1 99 ? 8.150 6.137 -16.467 1.00 78.75 99 PRO A O 1
#

Solvent-accessible surface area (backbone atoms only — not comparable to full-atom values): 5760 Å² total; per-residue (Å²): 118,75,48,101,81,75,52,71,66,88,42,49,81,48,93,59,35,28,39,60,46,66,18,82,86,71,53,29,35,39,28,39,37,66,48,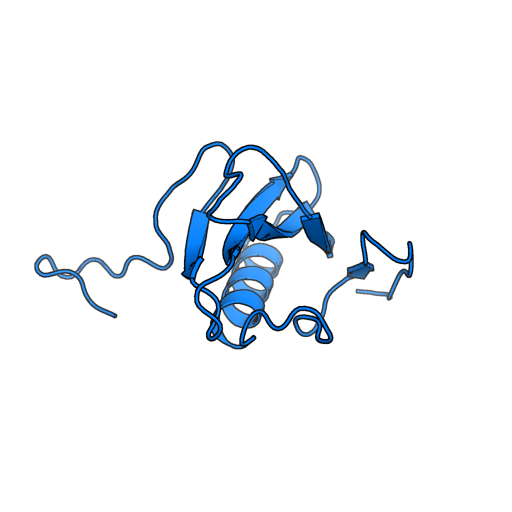100,61,24,36,28,47,33,36,25,37,64,95,43,77,90,44,75,80,44,42,33,30,34,78,42,77,47,72,67,43,50,51,52,52,50,52,26,61,68,72,37,58,66,52,93,92,58,77,59,65,90,51,23,32,37,67,84,80,67,50,75,44,86,130

Mean predicted aligned error: 4.37 Å

Sequence (99 aa):
MTTTDGTMTIGTPTDGGWRIKTNDAGTHYVDILAMIYNYRIVLTPIAAPLLIDRFWCYAGHDLQTLLRTFLAAHAWDGALDGEPLDWNKNGQTGEWREP